Protein AF-A0A9E0YFE7-F1 (afdb_monomer)

Sequence (156 aa):
MKLARFAPLLGLFVSTVASAGDSLSHFDFTFFGTNAGSYTMVSCDYAQDLAGAWLTKFGATDVDLYCTGGIQPTGLISPLTIRATYRGPDLTRAVRKVAMKFESGAFDGDSNCFFDTSLMRSMLVEFPNVTANRKQDGCFEPRSRYRYELIATLPN

Nearest PDB structures (foldseek):
  7r32-assembly1_C  TM=3.975E-01  e=3.590E+00  Synechocystis sp. PCC 6803
  6znb-assembly1_AA  TM=3.080E-01  e=6.538E+00  Bacteriophage sp.

Foldseek 3Di:
DDDDDDDDDPDPPPPPPPPLPFDWDKAKDKAPQDDPPGGQFDDQVVLQVLLVVVCVVLAWAPKDKDWDATDDPPDDHDIIMIMIITTHADPVADKDKDKDKDKDDQPDLPDSLVSNLRSVVRVCVVRVQKDWPDWDRDDPDSNDMTMTTIIGIHHD

Solvent-accessible surface area (backbone atoms only — not comparable to full-atom values): 9485 Å² total; per-residue (Å²): 140,85,87,82,84,85,77,82,80,82,78,82,78,80,76,80,75,74,79,82,64,88,50,80,41,77,47,81,48,76,46,76,37,73,53,100,93,44,80,55,82,52,39,34,66,60,53,46,54,52,49,53,57,48,42,44,73,66,37,37,39,81,74,45,79,48,62,44,49,15,56,49,100,90,56,76,79,41,58,27,35,43,39,36,39,27,29,63,54,59,73,90,54,71,63,40,81,44,80,45,80,48,63,45,63,93,84,51,96,78,42,56,36,62,57,55,47,49,53,51,56,57,48,51,68,77,34,81,53,44,44,77,79,42,82,42,68,68,57,86,52,93,81,33,59,31,37,39,34,32,38,30,56,33,51,108

Structure (mmCIF, N/CA/C/O backbone):
data_AF-A0A9E0YFE7-F1
#
_entry.id   AF-A0A9E0YFE7-F1
#
loop_
_atom_site.group_PDB
_atom_site.id
_atom_site.type_symbol
_atom_site.label_atom_id
_atom_site.label_alt_id
_atom_site.label_comp_id
_atom_site.label_asym_id
_atom_site.label_entity_id
_atom_site.label_seq_id
_atom_site.pdbx_PDB_ins_code
_atom_site.Cartn_x
_atom_site.Cartn_y
_atom_site.Cartn_z
_atom_site.occupancy
_atom_site.B_iso_or_equiv
_atom_site.auth_seq_id
_atom_site.auth_comp_id
_atom_site.auth_asym_id
_atom_site.auth_atom_id
_atom_site.pdbx_PDB_model_num
ATOM 1 N N . MET A 1 1 ? -14.005 40.553 57.665 1.00 39.28 1 MET A N 1
ATOM 2 C CA . MET A 1 1 ? -14.624 39.467 56.873 1.00 39.28 1 MET A CA 1
ATOM 3 C C . MET A 1 1 ? -14.577 39.851 55.397 1.00 39.28 1 MET A C 1
ATOM 5 O O . MET A 1 1 ? -15.230 40.812 55.023 1.00 39.28 1 MET A O 1
ATOM 9 N N . LYS A 1 2 ? -13.750 39.185 54.580 1.00 38.88 2 LYS A N 1
ATOM 10 C CA . LYS A 1 2 ? -13.674 39.389 53.120 1.00 38.88 2 LYS A CA 1
ATOM 11 C C . LYS A 1 2 ? -14.194 38.121 52.441 1.00 38.88 2 LYS A C 1
ATOM 13 O O . LYS A 1 2 ? -13.563 37.078 52.560 1.00 38.88 2 LYS A O 1
ATOM 18 N N . LEU A 1 3 ? -15.345 38.210 51.773 1.00 43.78 3 LEU A N 1
ATOM 19 C CA . LEU A 1 3 ? -15.869 37.154 50.905 1.00 43.78 3 LEU A CA 1
ATOM 20 C C . LEU A 1 3 ? -15.213 37.278 49.524 1.00 43.78 3 LEU A C 1
ATOM 22 O O . LEU A 1 3 ? -15.478 38.235 48.798 1.00 43.78 3 LEU A O 1
ATOM 26 N N . ALA A 1 4 ? -14.369 36.313 49.164 1.00 44.66 4 ALA A N 1
ATOM 27 C CA . ALA A 1 4 ? -13.903 36.137 47.795 1.00 44.66 4 ALA A CA 1
ATOM 28 C C . ALA A 1 4 ? -14.941 35.306 47.026 1.00 44.66 4 ALA A C 1
ATOM 30 O O . ALA A 1 4 ? -15.234 34.167 47.385 1.00 44.66 4 ALA A O 1
ATOM 31 N N . ARG A 1 5 ? -15.527 35.909 45.989 1.00 48.28 5 ARG A N 1
ATOM 32 C CA . ARG A 1 5 ? -16.434 35.249 45.045 1.00 48.28 5 ARG A CA 1
ATOM 33 C C . ARG A 1 5 ? -15.606 34.400 44.080 1.00 48.28 5 ARG A C 1
ATOM 35 O O . ARG A 1 5 ? -14.817 34.947 43.317 1.00 48.28 5 ARG A O 1
ATOM 42 N N . PHE A 1 6 ? -15.807 33.087 44.105 1.00 47.88 6 PHE A N 1
ATOM 43 C CA . PHE A 1 6 ? -15.346 32.179 43.058 1.00 47.88 6 PHE A CA 1
ATOM 44 C C . PHE A 1 6 ? -16.381 32.159 41.929 1.00 47.88 6 PHE A C 1
ATOM 46 O O . PHE A 1 6 ? -17.530 31.779 42.144 1.00 47.88 6 PHE A O 1
ATOM 53 N N . ALA A 1 7 ? -15.975 32.589 40.736 1.00 49.38 7 ALA A N 1
ATOM 54 C CA . ALA A 1 7 ? -16.724 32.400 39.500 1.00 49.38 7 ALA A CA 1
ATOM 55 C C . ALA A 1 7 ? -16.194 31.134 38.803 1.00 49.38 7 ALA A C 1
ATOM 57 O O . ALA A 1 7 ? -14.992 31.077 38.532 1.00 49.38 7 ALA A O 1
ATOM 58 N N . PRO A 1 8 ? -17.022 30.116 38.512 1.00 51.41 8 PRO A N 1
ATOM 59 C CA . PRO A 1 8 ? -16.575 28.991 37.709 1.00 51.41 8 PRO A CA 1
ATOM 60 C C . PRO A 1 8 ? -16.631 29.379 36.225 1.00 51.41 8 PRO A C 1
ATOM 62 O O . PRO A 1 8 ? -17.700 29.659 35.682 1.00 51.41 8 PRO A O 1
ATOM 65 N N . LEU A 1 9 ? -15.469 29.399 35.566 1.00 49.91 9 LEU A N 1
ATOM 66 C CA . LEU A 1 9 ? -15.379 29.380 34.106 1.00 49.91 9 LEU A CA 1
ATOM 67 C C . LEU A 1 9 ? -15.935 28.036 33.613 1.00 49.91 9 LEU A C 1
ATOM 69 O O . LEU A 1 9 ? -15.280 27.003 33.743 1.00 49.91 9 LEU A O 1
ATOM 73 N N . LEU A 1 10 ? -17.143 28.051 33.047 1.00 50.31 10 LEU A N 1
ATOM 74 C CA . LEU A 1 10 ? -17.645 26.955 32.222 1.00 50.31 10 LEU A CA 1
ATOM 75 C C . LEU A 1 10 ? -16.799 26.895 30.941 1.00 50.31 10 LEU A C 1
ATOM 77 O O . LEU A 1 10 ? -16.999 27.677 30.012 1.00 50.31 10 LEU A O 1
ATOM 81 N N . GLY A 1 11 ? -15.840 25.973 30.897 1.00 47.94 11 GLY A N 1
ATOM 82 C CA . GLY A 1 11 ? -15.164 25.592 29.663 1.00 47.94 11 GLY A CA 1
ATOM 83 C C . GLY A 1 11 ? -16.111 24.770 28.793 1.00 47.94 11 GLY A C 1
ATOM 84 O O . GLY A 1 11 ? -16.375 23.608 29.096 1.00 47.94 11 GLY A O 1
ATOM 85 N N . LEU A 1 12 ? -16.626 25.364 27.714 1.00 49.94 12 LEU A N 1
ATOM 86 C CA . LEU A 1 12 ? -17.254 24.609 26.631 1.00 49.94 12 LEU A CA 1
ATOM 87 C C . LEU A 1 12 ? -16.160 23.833 25.885 1.00 49.94 12 LEU A C 1
ATOM 89 O O . LEU A 1 12 ? -15.468 24.381 25.030 1.00 49.94 12 LEU A O 1
ATOM 93 N N . PHE A 1 13 ? -16.014 22.546 26.191 1.00 50.78 13 PHE A N 1
ATOM 94 C CA . PHE A 1 13 ? -15.354 21.611 25.286 1.00 50.78 13 PHE A CA 1
ATOM 95 C C . PHE A 1 13 ? -16.349 21.246 24.182 1.00 50.78 13 PHE A C 1
ATOM 97 O O . PHE A 1 13 ? -17.210 20.387 24.357 1.00 50.78 13 PHE A O 1
ATOM 104 N N . VAL A 1 14 ? -16.255 21.932 23.043 1.00 47.25 14 VAL A N 1
ATOM 105 C CA . VAL A 1 14 ? -16.935 21.515 21.813 1.00 47.25 14 VAL A CA 1
ATOM 106 C C . VAL A 1 14 ? -16.142 20.341 21.245 1.00 47.25 14 VAL A C 1
ATOM 108 O O . VAL A 1 14 ? -15.190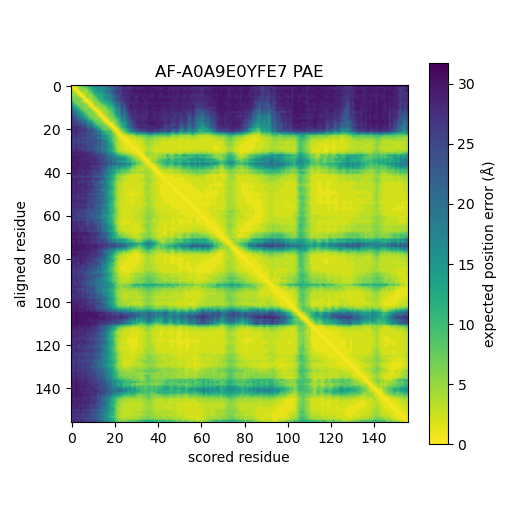 20.517 20.492 1.00 47.25 14 VAL A O 1
ATOM 111 N N . SER A 1 15 ? -16.496 19.125 21.651 1.00 48.62 15 SER A N 1
ATOM 112 C CA . SER A 1 15 ? -16.027 17.916 20.981 1.00 48.62 15 SER A CA 1
ATOM 113 C C . SER A 1 15 ? -16.787 17.792 19.663 1.00 48.62 15 SER A C 1
ATOM 115 O O . SER A 1 15 ? -17.919 17.313 19.633 1.00 48.62 15 SER A O 1
ATOM 117 N N . THR A 1 16 ? -16.187 18.251 18.565 1.00 45.28 16 THR A N 1
ATOM 118 C CA . THR A 1 16 ? -16.638 17.894 17.218 1.00 45.28 16 THR A CA 1
ATOM 119 C C . THR A 1 16 ? -16.469 16.388 17.046 1.00 45.28 16 THR A C 1
ATOM 121 O O . THR A 1 16 ? -15.393 15.909 16.693 1.00 45.28 16 THR A O 1
ATOM 124 N N . VAL A 1 17 ? -17.524 15.627 17.330 1.00 51.97 17 VAL A N 1
ATOM 125 C CA . VAL A 1 17 ? -17.659 14.254 16.845 1.00 51.97 17 VAL A CA 1
ATOM 126 C C . VAL A 1 17 ? -17.844 14.346 15.336 1.00 51.97 17 VAL A C 1
ATOM 128 O O . VAL A 1 17 ? -18.946 14.564 14.841 1.00 51.97 17 VAL A O 1
ATOM 131 N N . ALA A 1 18 ? -16.736 14.260 14.601 1.00 48.03 18 ALA A N 1
ATOM 132 C CA . ALA A 1 18 ? -16.788 13.993 13.177 1.00 48.03 18 ALA A CA 1
ATOM 133 C C . ALA A 1 18 ? -17.481 12.637 13.013 1.00 48.03 18 ALA A C 1
ATOM 135 O O . ALA A 1 18 ? -16.963 11.608 13.450 1.00 48.03 18 ALA A O 1
ATOM 136 N N . SER A 1 19 ? -18.689 12.643 12.456 1.00 46.25 19 SER A N 1
ATOM 137 C CA . SER A 1 19 ? -19.379 11.419 12.079 1.00 46.25 19 SER A CA 1
ATOM 138 C C . SER A 1 19 ? -18.575 10.767 10.956 1.00 46.25 19 SER A C 1
ATOM 140 O O . SER A 1 19 ? -18.662 11.193 9.805 1.00 46.25 19 SER A O 1
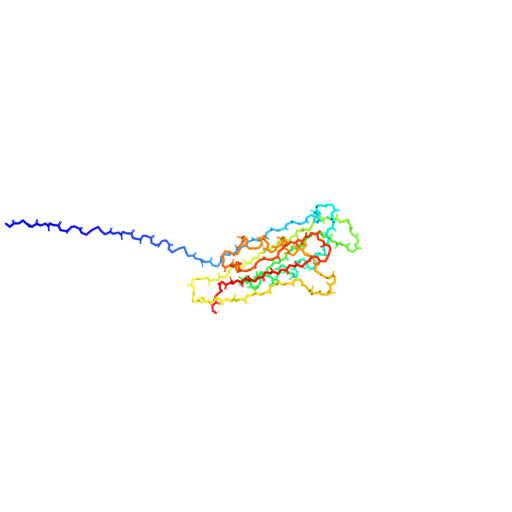ATOM 142 N N . ALA A 1 20 ? -17.765 9.764 11.289 1.00 49.50 20 ALA A N 1
ATOM 143 C CA . ALA A 1 20 ? -17.137 8.890 10.308 1.00 49.50 20 ALA A CA 1
ATOM 144 C C . ALA A 1 20 ? -18.220 7.956 9.750 1.00 49.50 20 ALA A C 1
ATOM 146 O O . ALA A 1 20 ? -18.378 6.815 10.170 1.00 49.50 20 ALA A O 1
ATOM 147 N N . GLY A 1 21 ? -19.051 8.499 8.865 1.00 47.06 21 GLY A N 1
ATOM 148 C CA . GLY A 1 21 ? -19.935 7.701 8.036 1.00 47.06 21 GLY A CA 1
ATOM 149 C C . GLY A 1 21 ? -19.115 7.151 6.884 1.00 47.06 21 GLY A C 1
ATOM 150 O O . GLY A 1 21 ? -18.723 7.936 6.033 1.00 47.06 21 GLY A O 1
ATOM 151 N N . ASP A 1 22 ? -18.840 5.847 6.911 1.00 59.16 22 ASP A N 1
ATOM 152 C CA . ASP A 1 22 ? -18.759 4.947 5.749 1.00 59.16 22 ASP A CA 1
ATOM 153 C C . ASP A 1 22 ? -18.212 5.589 4.452 1.00 59.16 22 ASP A C 1
ATOM 155 O O . ASP A 1 22 ? -18.828 5.544 3.385 1.00 59.16 22 ASP A O 1
ATOM 159 N N . SER A 1 23 ? -17.088 6.299 4.567 1.00 70.50 23 SER A N 1
ATOM 160 C CA . SER A 1 23 ? -16.619 7.195 3.519 1.00 70.50 23 SER A CA 1
ATOM 161 C C . SER A 1 23 ? -15.785 6.413 2.523 1.00 70.50 23 SER A C 1
ATOM 163 O O . SER A 1 23 ? -14.711 5.898 2.857 1.00 70.50 23 SER A O 1
ATOM 165 N N . LEU A 1 24 ? -16.282 6.357 1.291 1.00 88.06 24 LEU A N 1
ATOM 166 C CA . LEU A 1 24 ? -15.529 5.857 0.155 1.00 88.06 24 LEU A CA 1
ATOM 167 C C . LEU A 1 24 ? -14.245 6.684 0.011 1.00 88.06 24 LEU A C 1
ATOM 169 O O . LEU A 1 24 ? -14.289 7.910 -0.075 1.00 88.06 24 LEU A O 1
ATOM 173 N N . SER A 1 25 ? -13.114 5.998 0.046 1.00 92.56 25 SER A N 1
ATOM 174 C CA . SER A 1 25 ? -11.767 6.550 -0.025 1.00 92.56 25 SER A CA 1
ATOM 175 C C . SER A 1 25 ? -11.096 6.099 -1.316 1.00 92.56 25 SER A C 1
ATOM 177 O O . SER A 1 25 ? -11.443 5.059 -1.883 1.00 92.56 25 SER A O 1
ATOM 179 N N . HIS A 1 26 ? -10.128 6.889 -1.772 1.00 93.75 26 HIS A N 1
ATOM 180 C CA . HIS A 1 26 ? -9.381 6.634 -2.995 1.00 93.75 26 HIS A CA 1
ATOM 181 C C . HIS A 1 26 ? -7.887 6.587 -2.695 1.00 93.75 26 HIS A C 1
ATOM 183 O O . HIS A 1 26 ? -7.386 7.378 -1.901 1.00 93.75 26 HIS A O 1
ATOM 189 N N . PHE A 1 27 ? -7.183 5.669 -3.348 1.00 95.50 27 PHE A N 1
ATOM 190 C CA . PHE A 1 27 ? -5.730 5.571 -3.311 1.00 95.50 27 PHE A CA 1
ATOM 191 C C . PHE A 1 27 ? -5.202 5.552 -4.739 1.00 95.50 27 PHE A C 1
ATOM 193 O O . PHE A 1 27 ? -5.568 4.677 -5.520 1.00 95.50 27 PHE A O 1
ATOM 200 N N . ASP A 1 28 ? -4.317 6.490 -5.061 1.00 96.06 28 ASP A N 1
ATOM 201 C CA . ASP A 1 28 ? -3.636 6.567 -6.348 1.00 96.06 28 ASP A CA 1
ATOM 202 C C . ASP A 1 28 ? -2.129 6.431 -6.134 1.00 96.06 28 ASP A C 1
ATOM 204 O O . ASP A 1 28 ? -1.511 7.163 -5.359 1.00 96.06 28 ASP A O 1
ATOM 208 N N . PHE A 1 29 ? -1.511 5.510 -6.864 1.00 96.25 29 PHE A N 1
ATOM 209 C CA . PHE A 1 29 ? -0.076 5.276 -6.810 1.00 96.25 29 PHE A CA 1
ATOM 210 C C . PHE A 1 29 ? 0.481 5.119 -8.215 1.00 96.25 29 PHE A C 1
ATOM 212 O O . PHE A 1 29 ? -0.068 4.381 -9.024 1.00 96.25 29 PHE A O 1
ATOM 219 N N . THR A 1 30 ? 1.582 5.808 -8.516 1.00 94.75 30 THR A N 1
ATOM 220 C CA . THR A 1 30 ? 2.296 5.656 -9.789 1.00 94.75 30 THR A CA 1
ATOM 221 C C . THR A 1 30 ? 3.771 5.390 -9.536 1.00 94.75 30 THR A C 1
ATOM 223 O O . THR A 1 30 ? 4.410 6.073 -8.736 1.00 94.75 30 THR A O 1
ATOM 226 N N . PHE A 1 31 ? 4.318 4.409 -10.246 1.00 92.06 31 PHE A N 1
ATOM 227 C CA . PHE A 1 31 ? 5.683 3.942 -10.105 1.00 92.06 31 PHE A CA 1
ATOM 228 C C . PHE A 1 31 ? 6.396 3.900 -11.456 1.00 92.06 31 PHE A C 1
ATOM 230 O O . PHE A 1 31 ? 5.978 3.217 -12.390 1.00 92.06 31 PHE A O 1
ATOM 237 N N . PHE A 1 32 ? 7.509 4.629 -11.538 1.00 85.62 32 PHE A N 1
ATOM 238 C CA . PHE A 1 32 ? 8.313 4.773 -12.755 1.00 85.62 32 PHE A CA 1
ATOM 239 C C . PHE A 1 32 ? 9.492 3.799 -12.829 1.00 85.62 32 PHE A C 1
ATOM 241 O O . PHE A 1 32 ? 10.162 3.731 -13.855 1.00 85.62 32 PHE A O 1
ATOM 248 N N . GLY A 1 33 ? 9.780 3.067 -11.750 1.00 79.75 33 GLY A N 1
ATOM 249 C CA . GLY A 1 33 ? 10.832 2.053 -11.745 1.00 79.75 33 GLY A CA 1
ATOM 250 C C . GLY A 1 33 ? 12.267 2.567 -11.706 1.00 79.75 33 GLY A C 1
ATOM 251 O O . GLY A 1 33 ? 13.186 1.769 -11.587 1.00 79.75 33 GLY A O 1
ATOM 252 N N . THR A 1 34 ? 12.506 3.875 -11.766 1.00 74.69 34 THR A N 1
ATOM 253 C CA . THR A 1 34 ? 13.861 4.440 -11.808 1.00 74.69 34 THR A CA 1
ATOM 254 C C . THR A 1 34 ? 14.378 4.792 -10.413 1.00 74.69 34 THR A C 1
ATOM 256 O O . THR A 1 34 ? 13.818 5.675 -9.762 1.00 74.69 34 THR A O 1
ATOM 259 N N . ASN A 1 35 ? 15.481 4.171 -9.977 1.00 68.88 35 ASN A N 1
ATOM 260 C CA . ASN A 1 35 ? 16.206 4.561 -8.762 1.00 68.88 35 ASN A CA 1
ATOM 261 C C . ASN A 1 35 ? 17.724 4.515 -8.963 1.00 68.88 35 ASN A C 1
ATOM 263 O O . ASN A 1 35 ? 18.276 3.440 -9.189 1.00 68.88 35 ASN A O 1
ATOM 267 N N . ALA A 1 36 ? 18.394 5.666 -8.845 1.00 63.47 36 ALA A N 1
ATOM 268 C CA . ALA A 1 36 ? 19.858 5.790 -8.783 1.00 63.47 36 ALA A CA 1
ATOM 269 C C . ALA A 1 36 ? 20.641 4.942 -9.819 1.00 63.47 36 ALA A C 1
ATOM 271 O O . ALA A 1 36 ? 21.675 4.362 -9.504 1.00 63.47 36 ALA A O 1
ATOM 272 N N . GLY A 1 37 ? 20.142 4.856 -11.059 1.00 62.72 37 GLY A N 1
ATOM 273 C CA . GLY A 1 37 ? 20.770 4.095 -12.152 1.00 62.72 37 GLY A CA 1
ATOM 274 C C . GLY A 1 37 ? 20.312 2.636 -12.290 1.00 62.72 37 GLY A C 1
ATOM 275 O O . GLY A 1 37 ? 20.694 1.974 -13.249 1.00 62.72 37 GLY A O 1
ATOM 276 N N . SER A 1 38 ? 19.461 2.148 -11.387 1.00 66.38 38 SER A N 1
ATOM 277 C CA . SER A 1 38 ? 18.768 0.861 -11.502 1.00 66.38 38 SER A CA 1
ATOM 278 C C . SER A 1 38 ? 17.325 1.045 -11.981 1.00 66.38 38 SER A C 1
ATOM 280 O O . SER A 1 38 ? 16.670 2.044 -11.662 1.00 66.38 38 SER A O 1
ATOM 282 N N . TYR A 1 39 ? 16.838 0.074 -12.757 1.00 74.00 39 TYR A N 1
ATOM 283 C CA . TYR A 1 39 ? 15.461 0.018 -13.235 1.00 74.00 39 TYR A CA 1
ATOM 284 C C . TYR A 1 39 ? 14.763 -1.197 -12.622 1.00 74.00 39 TYR A C 1
ATOM 286 O O . TYR A 1 39 ? 15.174 -2.331 -12.851 1.00 74.00 39 TYR A O 1
ATOM 294 N N . THR A 1 40 ? 13.742 -0.957 -11.804 1.00 80.38 40 THR A N 1
ATOM 295 C CA . THR A 1 40 ? 12.866 -1.986 -11.234 1.00 80.38 40 THR A CA 1
ATOM 296 C C . THR A 1 40 ? 11.528 -1.910 -11.939 1.00 80.38 40 THR A C 1
ATOM 298 O O . THR A 1 40 ? 10.884 -0.867 -11.930 1.00 80.38 40 THR A O 1
ATOM 301 N N . MET A 1 41 ? 11.091 -3.016 -12.517 1.00 81.44 41 MET A N 1
ATOM 302 C CA . MET A 1 41 ? 9.801 -3.108 -13.181 1.00 81.44 41 MET A CA 1
ATOM 303 C C . MET A 1 41 ? 9.021 -4.262 -12.594 1.00 81.44 41 MET A C 1
ATOM 305 O O . MET A 1 41 ? 9.579 -5.332 -12.377 1.00 81.44 41 MET A O 1
ATOM 309 N N . VAL A 1 42 ? 7.733 -4.040 -12.364 1.00 87.75 42 VAL A N 1
ATOM 310 C CA . VAL A 1 42 ? 6.829 -5.060 -11.835 1.00 87.75 42 VAL A CA 1
ATOM 311 C C . VAL A 1 42 ? 5.628 -5.208 -12.763 1.00 87.75 42 VAL A C 1
ATOM 313 O O . VAL A 1 42 ? 5.272 -4.270 -13.487 1.00 87.75 42 VAL A O 1
ATOM 316 N N . SER A 1 43 ? 5.042 -6.403 -12.801 1.00 89.81 43 SER A N 1
ATOM 317 C CA . SER A 1 43 ? 3.790 -6.629 -13.524 1.00 89.81 43 SER A CA 1
ATOM 318 C C . SER A 1 43 ? 2.630 -5.955 -12.789 1.00 89.81 43 SER A C 1
ATOM 320 O O . SER A 1 43 ? 2.683 -5.756 -11.571 1.00 89.81 43 SER A O 1
ATOM 322 N N . CYS A 1 44 ? 1.577 -5.605 -13.531 1.00 91.19 44 CYS A N 1
ATOM 323 C CA . CYS A 1 44 ? 0.387 -5.023 -12.915 1.00 91.19 44 CYS A CA 1
ATOM 324 C C . CYS A 1 44 ? -0.264 -5.971 -11.910 1.00 91.19 44 CYS A C 1
ATOM 326 O O . CYS A 1 44 ? -0.605 -5.543 -10.814 1.00 91.19 44 CYS A O 1
ATOM 328 N N . ASP A 1 45 ? -0.360 -7.252 -12.264 1.00 90.88 45 ASP A N 1
ATOM 329 C CA . ASP A 1 45 ? -0.987 -8.272 -11.425 1.00 90.88 45 ASP A CA 1
ATOM 330 C C . ASP A 1 45 ? -0.298 -8.359 -10.057 1.00 90.88 45 ASP A C 1
ATOM 332 O O . ASP A 1 45 ? -0.950 -8.265 -9.023 1.00 90.88 45 ASP A O 1
ATOM 336 N N . TYR A 1 46 ? 1.041 -8.399 -10.041 1.00 90.50 46 TYR A N 1
ATOM 337 C CA . TYR A 1 46 ? 1.817 -8.405 -8.798 1.00 90.50 46 TYR A CA 1
ATOM 338 C C . TYR A 1 46 ? 1.549 -7.162 -7.943 1.00 90.50 46 TYR A C 1
ATOM 340 O O . TYR A 1 46 ? 1.333 -7.251 -6.734 1.00 90.50 46 TYR A O 1
ATOM 348 N N . ALA A 1 47 ? 1.574 -5.988 -8.573 1.00 92.44 47 ALA A N 1
ATOM 349 C CA . ALA A 1 47 ? 1.362 -4.722 -7.892 1.00 92.44 47 ALA A CA 1
ATOM 350 C C . ALA A 1 47 ? -0.051 -4.611 -7.303 1.00 92.44 47 ALA A C 1
ATOM 352 O O . ALA A 1 47 ? -0.217 -4.156 -6.170 1.00 92.44 47 ALA A O 1
ATOM 353 N N . GLN A 1 48 ? -1.054 -5.041 -8.068 1.00 94.12 48 GLN A N 1
ATOM 354 C CA . GLN A 1 48 ? -2.455 -5.041 -7.678 1.00 94.12 48 GLN A CA 1
ATOM 355 C C . GLN A 1 48 ? -2.716 -6.013 -6.524 1.00 94.12 48 GLN A C 1
ATOM 357 O O . GLN A 1 48 ? -3.329 -5.616 -5.532 1.00 94.12 48 GLN A O 1
ATOM 362 N N . ASP A 1 49 ? -2.192 -7.236 -6.606 1.00 93.81 49 ASP A N 1
ATOM 363 C CA . ASP A 1 49 ? -2.318 -8.244 -5.551 1.00 93.81 49 ASP A CA 1
ATOM 364 C C . ASP A 1 49 ? -1.674 -7.767 -4.246 1.00 93.81 49 ASP A C 1
ATOM 366 O O . ASP A 1 49 ? -2.274 -7.856 -3.168 1.00 93.81 49 ASP A O 1
ATOM 370 N N . LEU A 1 50 ? -0.465 -7.200 -4.334 1.00 93.81 50 LEU A N 1
ATOM 371 C CA . LEU A 1 50 ? 0.239 -6.670 -3.170 1.00 93.81 50 LEU A CA 1
ATOM 372 C C . LEU A 1 50 ? -0.532 -5.505 -2.538 1.00 93.81 50 LEU A C 1
ATOM 374 O O . LEU A 1 50 ? -0.715 -5.476 -1.317 1.00 93.81 50 LEU A O 1
ATOM 378 N N . ALA A 1 51 ? -1.021 -4.573 -3.362 1.00 95.81 51 ALA A N 1
ATOM 379 C CA . ALA A 1 51 ? -1.806 -3.443 -2.892 1.00 95.81 51 ALA A CA 1
ATOM 380 C C . ALA A 1 51 ? -3.102 -3.901 -2.205 1.00 95.81 51 ALA A C 1
ATOM 382 O O . ALA A 1 51 ? -3.388 -3.470 -1.088 1.00 95.81 51 ALA A O 1
ATOM 383 N N . GLY A 1 52 ? -3.852 -4.822 -2.814 1.00 96.19 52 GLY A N 1
ATOM 384 C CA . GLY A 1 52 ? -5.082 -5.365 -2.233 1.00 96.19 52 GLY A CA 1
ATOM 385 C C . GLY A 1 52 ? -4.849 -6.076 -0.905 1.00 96.19 52 GLY A C 1
ATOM 386 O O . GLY A 1 52 ? -5.582 -5.847 0.064 1.00 96.19 52 GLY A O 1
ATOM 387 N N . ALA A 1 53 ? -3.780 -6.869 -0.814 1.00 95.12 53 ALA A N 1
ATOM 388 C CA . ALA A 1 53 ? -3.407 -7.539 0.424 1.00 95.12 53 ALA A CA 1
ATOM 389 C C . ALA A 1 53 ? -3.077 -6.543 1.549 1.00 95.12 53 ALA A C 1
ATOM 391 O O . ALA A 1 53 ? -3.442 -6.769 2.707 1.00 95.12 53 ALA A O 1
ATOM 392 N N . TRP A 1 54 ? -2.386 -5.443 1.240 1.00 95.69 54 TRP A N 1
ATOM 393 C CA . TRP A 1 54 ? -2.007 -4.436 2.234 1.00 95.69 54 TRP A CA 1
ATOM 394 C C . TRP A 1 54 ? -3.181 -3.554 2.655 1.00 95.69 54 TRP A C 1
ATOM 396 O O . TRP A 1 54 ? -3.385 -3.387 3.856 1.00 95.69 54 TRP A O 1
ATOM 406 N N . LEU A 1 55 ? -4.003 -3.093 1.707 1.00 95.81 55 LEU A N 1
ATOM 407 C CA . LEU A 1 55 ? -5.248 -2.367 1.989 1.00 95.81 55 LEU A CA 1
ATOM 408 C C . LEU A 1 55 ? -6.140 -3.168 2.944 1.00 95.81 55 LEU A C 1
ATOM 410 O O . LEU A 1 55 ? -6.550 -2.665 3.991 1.00 95.81 55 LEU A O 1
ATOM 414 N N . THR A 1 56 ? -6.355 -4.450 2.641 1.00 95.06 56 THR A N 1
ATOM 415 C CA . THR A 1 56 ? -7.156 -5.347 3.486 1.00 95.06 56 THR A CA 1
ATOM 416 C C . THR A 1 56 ? -6.553 -5.488 4.886 1.00 95.06 56 THR A C 1
ATOM 418 O O . THR A 1 56 ? -7.260 -5.396 5.889 1.00 95.06 56 THR A O 1
ATOM 421 N N . LYS A 1 57 ? -5.226 -5.653 4.994 1.00 94.75 57 LYS A N 1
ATOM 422 C CA . LYS A 1 57 ? -4.531 -5.705 6.293 1.00 94.75 57 LYS A CA 1
ATOM 423 C C . LYS A 1 57 ? -4.663 -4.406 7.092 1.00 94.75 57 LYS A C 1
ATOM 425 O O . LYS A 1 57 ? -4.686 -4.453 8.320 1.00 94.75 57 LYS A O 1
ATOM 430 N N . PHE A 1 58 ? -4.771 -3.263 6.422 1.00 94.94 58 PHE A N 1
ATOM 431 C CA . PHE A 1 58 ? -4.980 -1.959 7.058 1.00 94.94 58 PHE A CA 1
ATOM 432 C C . PHE A 1 58 ? -6.439 -1.694 7.445 1.00 94.94 58 PHE A C 1
ATOM 434 O O . PHE A 1 58 ? -6.737 -0.662 8.051 1.00 94.94 58 PHE A O 1
ATOM 441 N N . GLY A 1 59 ? -7.324 -2.660 7.184 1.00 93.25 59 GLY A N 1
ATOM 442 C CA . GLY A 1 59 ? -8.733 -2.614 7.550 1.00 93.25 59 GLY A CA 1
ATOM 443 C C . GLY A 1 59 ? -9.635 -2.042 6.470 1.00 93.25 59 GLY A C 1
ATOM 444 O O . GLY A 1 59 ? -10.7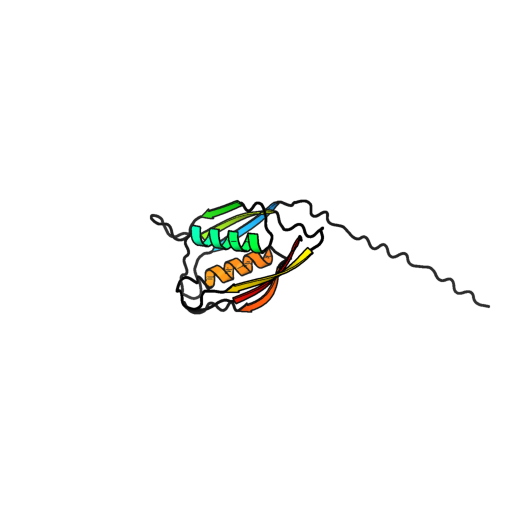88 -1.753 6.773 1.00 93.25 59 GLY A O 1
ATOM 445 N N . ALA A 1 60 ? -9.131 -1.859 5.247 1.00 94.50 60 ALA A N 1
ATOM 446 C CA . ALA A 1 60 ? -9.975 -1.476 4.130 1.00 94.50 60 ALA A CA 1
ATOM 447 C C . ALA A 1 60 ? -10.957 -2.606 3.786 1.00 94.50 60 ALA A C 1
ATOM 449 O O . ALA A 1 60 ? -10.583 -3.782 3.763 1.00 94.50 60 ALA A O 1
ATOM 450 N N . THR A 1 61 ? -12.198 -2.240 3.485 1.00 94.12 61 THR A N 1
ATOM 451 C CA . THR A 1 61 ? -13.239 -3.145 2.980 1.00 94.12 61 THR A CA 1
ATOM 452 C C . THR A 1 61 ? -13.757 -2.650 1.634 1.00 94.12 61 THR A C 1
ATOM 454 O O . THR A 1 61 ? -13.464 -1.523 1.239 1.00 94.12 61 THR A O 1
ATOM 457 N N . ASP A 1 62 ? -14.510 -3.487 0.914 1.00 95.00 62 ASP A N 1
ATOM 458 C CA . ASP A 1 62 ? -15.036 -3.173 -0.426 1.00 95.00 62 ASP A CA 1
ATOM 459 C C . ASP A 1 62 ? -13.960 -2.614 -1.373 1.00 95.00 62 ASP A C 1
ATOM 461 O O . ASP A 1 62 ? -14.152 -1.596 -2.034 1.00 95.00 62 ASP A O 1
ATOM 465 N N . VAL A 1 63 ? -12.791 -3.259 -1.370 1.00 95.94 63 VAL A N 1
ATOM 466 C CA . VAL A 1 63 ? -11.632 -2.834 -2.153 1.00 95.94 63 VAL A CA 1
ATOM 467 C C . VAL A 1 63 ? -11.862 -3.178 -3.623 1.00 95.94 63 VAL A C 1
ATOM 469 O O . VAL A 1 63 ? -11.840 -4.348 -4.001 1.00 95.94 63 VAL A O 1
ATOM 472 N N . ASP A 1 64 ? -12.039 -2.150 -4.443 1.00 97.31 64 ASP A N 1
ATOM 473 C CA . ASP A 1 64 ? -11.989 -2.221 -5.899 1.00 97.31 64 ASP A CA 1
ATOM 474 C C . ASP A 1 64 ? -10.645 -1.674 -6.381 1.00 97.31 64 ASP A C 1
ATOM 476 O O . ASP A 1 64 ? -10.234 -0.577 -5.995 1.00 97.31 64 ASP A O 1
ATOM 480 N N . LEU A 1 65 ? -9.936 -2.451 -7.195 1.00 96.94 65 LEU A N 1
ATOM 481 C CA . LEU A 1 65 ? -8.584 -2.143 -7.643 1.00 96.94 65 LEU A CA 1
ATOM 482 C C . LEU A 1 65 ? -8.500 -2.165 -9.159 1.00 96.94 65 LEU A C 1
ATOM 484 O O . LEU A 1 65 ? -8.958 -3.091 -9.825 1.00 96.94 65 LEU A O 1
ATOM 488 N N . TYR A 1 66 ? -7.806 -1.169 -9.682 1.00 96.06 66 TYR A N 1
ATOM 489 C CA . TYR A 1 66 ? -7.499 -1.035 -11.089 1.00 96.06 66 TYR A CA 1
ATOM 490 C C . TYR A 1 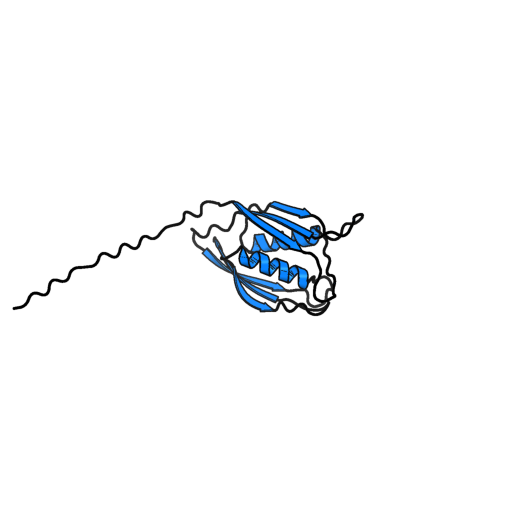66 ? -6.007 -0.777 -11.262 1.00 96.06 66 TYR A C 1
ATOM 492 O O . TYR A 1 66 ? -5.441 0.109 -10.617 1.00 96.06 66 TYR A O 1
ATOM 500 N N . CYS A 1 67 ? -5.370 -1.538 -12.147 1.00 94.44 67 CYS A N 1
ATOM 501 C CA . CYS A 1 67 ? -3.956 -1.393 -12.450 1.00 94.44 67 CYS A CA 1
ATOM 502 C C . CYS A 1 67 ? -3.733 -1.206 -13.954 1.00 94.44 67 CYS A C 1
ATOM 504 O O . CYS A 1 67 ? -4.338 -1.891 -14.778 1.00 94.44 67 CYS A O 1
ATOM 506 N N . THR A 1 68 ? -2.832 -0.291 -14.319 1.00 93.06 68 THR A N 1
ATOM 507 C CA . THR A 1 68 ? -2.348 -0.119 -15.699 1.00 93.06 68 THR A CA 1
ATOM 508 C C . THR A 1 68 ? -0.835 0.001 -15.772 1.00 93.06 68 THR A C 1
ATOM 510 O O . THR A 1 68 ? -0.193 0.441 -14.822 1.00 93.06 68 THR A O 1
ATOM 513 N N . GLY A 1 69 ? -0.282 -0.299 -16.946 1.00 91.31 69 GLY A N 1
ATOM 514 C CA . GLY A 1 69 ? 1.141 -0.150 -17.240 1.00 91.31 69 GLY A CA 1
ATOM 515 C C . GLY A 1 69 ? 1.972 -1.333 -16.757 1.00 91.31 69 GLY A C 1
ATOM 516 O O . GLY A 1 69 ? 1.528 -2.477 -16.873 1.00 91.31 69 GLY A O 1
ATOM 517 N N . GLY A 1 70 ? 3.183 -1.064 -16.264 1.00 89.25 70 GLY A N 1
ATOM 518 C CA . GLY A 1 70 ? 4.113 -2.092 -15.799 1.00 89.25 70 GLY A CA 1
ATOM 519 C C . GLY A 1 70 ? 4.671 -2.967 -16.924 1.00 89.25 70 GLY A C 1
ATOM 520 O O . GLY A 1 70 ? 4.728 -2.565 -18.090 1.00 89.25 70 GLY A O 1
ATOM 521 N N . ILE A 1 71 ? 5.120 -4.170 -16.559 1.00 86.94 71 ILE A N 1
ATOM 522 C CA . ILE A 1 71 ? 5.540 -5.191 -17.529 1.00 86.94 71 ILE A CA 1
ATOM 523 C C . ILE A 1 71 ? 4.291 -5.827 -18.143 1.00 86.94 71 ILE A C 1
ATOM 525 O O . ILE A 1 71 ? 3.485 -6.416 -17.425 1.00 86.94 71 ILE A O 1
ATOM 529 N N . GLN A 1 72 ? 4.159 -5.740 -19.469 1.00 75.88 72 GLN A N 1
ATOM 530 C CA . GLN A 1 72 ? 3.068 -6.356 -20.226 1.00 75.88 72 GLN A CA 1
ATOM 531 C C . GLN A 1 72 ? 3.614 -7.422 -21.186 1.00 75.88 72 GLN A C 1
ATOM 533 O O . GLN A 1 72 ? 4.653 -7.182 -21.804 1.00 75.88 72 GLN A O 1
ATOM 538 N N . PRO A 1 73 ? 2.922 -8.565 -21.377 1.00 68.38 73 PRO A N 1
ATOM 539 C CA . PRO A 1 73 ? 3.401 -9.660 -22.227 1.00 68.38 73 PRO A CA 1
ATOM 540 C C . PRO A 1 73 ? 3.692 -9.263 -23.682 1.00 68.38 73 PRO A C 1
ATOM 542 O O . PRO A 1 73 ? 4.532 -9.877 -24.333 1.00 68.38 73 PRO A O 1
ATOM 545 N N . THR A 1 74 ? 2.993 -8.252 -24.205 1.00 66.81 74 THR A N 1
ATOM 546 C CA . THR A 1 74 ? 3.035 -7.870 -25.628 1.00 66.81 74 THR A CA 1
ATOM 547 C C . THR A 1 74 ? 3.074 -6.352 -25.850 1.00 66.81 74 THR A C 1
ATOM 549 O O . THR A 1 74 ? 2.692 -5.883 -26.920 1.00 66.81 74 THR A O 1
ATOM 552 N N . GLY A 1 75 ? 3.475 -5.567 -24.845 1.00 65.94 75 GLY A N 1
ATOM 553 C CA . GLY A 1 75 ? 3.314 -4.108 -24.840 1.00 65.94 75 GLY A CA 1
ATOM 554 C C . GLY A 1 75 ? 4.605 -3.316 -24.644 1.00 65.94 75 GLY A C 1
ATOM 555 O O . GLY A 1 75 ? 5.655 -3.853 -24.292 1.00 65.94 75 GLY A O 1
ATOM 556 N N . LEU A 1 76 ? 4.503 -2.000 -24.848 1.00 73.31 76 LEU A N 1
ATOM 557 C CA . LEU A 1 76 ? 5.531 -1.059 -24.418 1.00 73.31 76 LEU A CA 1
ATOM 558 C C . LEU A 1 76 ? 5.536 -0.982 -22.891 1.00 73.31 76 LEU A C 1
ATOM 560 O O . LEU A 1 76 ? 4.490 -0.834 -22.255 1.00 73.31 76 LEU A O 1
ATOM 564 N N . ILE A 1 77 ? 6.734 -1.032 -22.318 1.00 76.81 77 ILE A N 1
ATOM 565 C CA . ILE A 1 77 ? 6.954 -0.725 -20.909 1.00 76.81 77 ILE A CA 1
ATOM 566 C C . ILE A 1 77 ? 6.458 0.701 -20.641 1.00 76.81 77 ILE A C 1
ATOM 568 O O . ILE A 1 77 ? 6.884 1.655 -21.292 1.00 76.81 77 ILE A O 1
ATOM 572 N N . SER A 1 78 ? 5.550 0.835 -19.679 1.00 87.12 78 SER A N 1
ATOM 573 C CA . SER A 1 78 ? 4.983 2.115 -19.253 1.00 87.12 78 SER A CA 1
ATOM 574 C C . SER A 1 78 ? 4.944 2.199 -17.726 1.00 87.12 78 SER A C 1
ATOM 576 O O . SER A 1 78 ? 4.997 1.158 -17.059 1.00 87.12 78 SER A O 1
ATOM 578 N N . PRO A 1 79 ? 4.888 3.417 -17.151 1.00 90.38 79 PRO A N 1
ATOM 579 C CA . PRO A 1 79 ? 4.766 3.589 -15.710 1.00 90.38 79 PRO A CA 1
ATOM 580 C C . PRO A 1 79 ? 3.591 2.783 -15.170 1.00 90.38 79 PRO A C 1
ATOM 582 O O . PRO A 1 79 ? 2.519 2.756 -15.774 1.00 90.38 79 PRO A O 1
ATOM 585 N N . LEU A 1 80 ? 3.808 2.118 -14.043 1.00 93.44 80 LEU A N 1
ATOM 586 C CA . LEU A 1 80 ? 2.761 1.352 -13.394 1.00 93.44 80 LEU A CA 1
ATOM 587 C C . LEU A 1 80 ? 1.898 2.290 -12.560 1.00 93.44 80 LEU A C 1
ATOM 589 O O . LEU A 1 80 ? 2.427 3.048 -11.752 1.00 93.44 80 LEU A O 1
ATOM 593 N N . THR A 1 81 ? 0.584 2.214 -12.726 1.00 95.31 81 THR A N 1
ATOM 594 C CA . THR A 1 81 ? -0.381 2.986 -11.945 1.00 95.31 81 THR A CA 1
ATOM 595 C C . THR A 1 81 ? -1.372 2.040 -11.289 1.00 95.31 81 THR A C 1
ATOM 597 O O . THR A 1 81 ? -1.972 1.215 -11.972 1.00 95.31 81 THR A O 1
ATOM 600 N N . ILE A 1 82 ? -1.553 2.189 -9.978 1.00 96.94 82 ILE A N 1
ATOM 601 C CA . ILE A 1 82 ? -2.568 1.507 -9.176 1.00 96.94 82 ILE A CA 1
ATOM 602 C C . ILE A 1 82 ? -3.573 2.556 -8.728 1.00 96.94 82 ILE A C 1
ATOM 604 O O . ILE A 1 82 ? -3.187 3.604 -8.206 1.00 96.94 82 ILE A O 1
ATOM 608 N N . ARG A 1 83 ? -4.852 2.251 -8.904 1.00 97.75 83 ARG A N 1
ATOM 609 C CA . ARG A 1 83 ? -5.965 3.001 -8.335 1.00 97.75 83 ARG A CA 1
ATOM 610 C C . ARG A 1 83 ? -6.802 2.062 -7.497 1.00 97.75 83 ARG A C 1
ATOM 612 O O . ARG A 1 83 ? -7.176 0.998 -7.981 1.00 97.75 83 ARG A O 1
ATOM 619 N N . ALA A 1 84 ? -7.098 2.454 -6.270 1.00 97.25 84 ALA A N 1
ATOM 620 C CA . ALA A 1 84 ? -8.010 1.729 -5.408 1.00 97.25 84 ALA A CA 1
ATOM 621 C C . ALA A 1 84 ? -9.164 2.630 -4.994 1.00 97.25 84 ALA A C 1
ATOM 623 O O . ALA A 1 84 ? -8.961 3.798 -4.666 1.00 97.25 84 ALA A O 1
ATOM 624 N N . THR A 1 85 ? -10.355 2.056 -4.953 1.00 97.12 85 THR A N 1
ATOM 625 C CA . THR A 1 85 ? -11.504 2.618 -4.257 1.00 97.12 85 THR A CA 1
ATOM 626 C C . THR A 1 85 ? -11.867 1.653 -3.140 1.00 97.12 85 THR A C 1
ATOM 628 O O . THR A 1 85 ? -11.933 0.451 -3.368 1.00 97.12 85 THR A O 1
ATOM 631 N N . TYR A 1 86 ? -12.032 2.145 -1.918 1.00 95.56 86 TYR A N 1
ATOM 632 C CA . TYR A 1 86 ? -12.269 1.287 -0.758 1.00 95.56 86 TYR A CA 1
ATOM 633 C C . TYR A 1 86 ? -13.025 2.029 0.335 1.00 95.56 86 TYR A C 1
ATOM 635 O O . TYR A 1 86 ? -13.090 3.256 0.349 1.00 95.56 86 TYR A O 1
ATOM 643 N N . ARG A 1 87 ? -13.571 1.293 1.296 1.00 93.88 87 ARG A N 1
ATOM 644 C CA . ARG A 1 87 ? -14.092 1.858 2.542 1.00 93.88 87 ARG A CA 1
ATOM 645 C C . ARG A 1 87 ? -13.041 1.731 3.633 1.00 93.88 87 ARG A C 1
ATOM 647 O O . ARG A 1 87 ? -12.467 0.660 3.822 1.00 93.88 87 ARG A O 1
ATOM 654 N N . GLY A 1 88 ? -12.760 2.835 4.320 1.00 91.19 88 GLY A N 1
ATOM 655 C CA . GLY A 1 88 ? -11.834 2.840 5.452 1.00 91.19 88 GLY A CA 1
ATOM 656 C C . GLY A 1 88 ? -12.400 2.095 6.670 1.00 91.19 88 GLY A C 1
ATOM 657 O O . GLY A 1 88 ? -13.613 1.894 6.763 1.00 91.19 88 GLY A O 1
ATOM 658 N N . PRO A 1 89 ? -11.549 1.699 7.630 1.00 89.69 89 PRO A N 1
ATOM 659 C CA . PRO A 1 89 ? -12.011 1.035 8.844 1.00 89.69 89 PRO A CA 1
ATOM 660 C C . PRO A 1 89 ? -12.912 1.956 9.687 1.00 89.69 89 PRO A C 1
ATOM 662 O O . PRO A 1 89 ? -12.565 3.109 9.942 1.00 89.69 89 PRO A O 1
ATOM 665 N N . ASP A 1 90 ? -14.040 1.434 10.186 1.00 88.50 90 ASP A N 1
ATOM 666 C CA . ASP A 1 90 ? -14.917 2.151 11.127 1.00 88.50 90 ASP A CA 1
ATOM 667 C C . ASP A 1 90 ? -14.287 2.185 12.530 1.00 88.50 90 ASP A C 1
ATOM 669 O O . ASP A 1 90 ? -14.408 1.250 13.324 1.00 88.50 90 ASP A O 1
ATOM 673 N N . LEU A 1 91 ? -13.605 3.286 12.840 1.00 88.56 91 LEU A N 1
ATOM 674 C CA . LEU A 1 91 ? -12.946 3.501 14.132 1.00 88.56 91 LEU A CA 1
ATOM 675 C C . LEU A 1 91 ? -13.864 4.135 15.188 1.00 88.56 91 LEU A C 1
ATOM 677 O O . LEU A 1 91 ? -13.389 4.490 16.266 1.00 88.56 91 LEU A O 1
ATOM 681 N N . THR A 1 92 ? -15.162 4.300 14.906 1.00 85.81 92 THR A N 1
ATOM 682 C CA . THR A 1 92 ? -16.125 4.848 15.881 1.00 85.81 92 THR A CA 1
ATOM 683 C C . THR A 1 92 ? -16.572 3.811 16.912 1.00 85.81 92 THR A C 1
ATOM 685 O O . THR A 1 92 ? -17.086 4.164 17.975 1.00 85.81 92 THR A O 1
ATOM 688 N N . ARG A 1 93 ? -16.369 2.524 16.610 1.00 85.62 93 ARG A N 1
ATOM 689 C CA . ARG A 1 93 ? -16.728 1.390 17.468 1.00 85.62 93 ARG A CA 1
ATOM 690 C C . ARG A 1 93 ? -15.560 0.965 18.352 1.00 85.62 93 ARG A C 1
ATOM 692 O O . ARG A 1 93 ? -14.484 1.552 18.337 1.00 85.62 93 ARG A O 1
ATOM 699 N N . ALA A 1 94 ? -15.777 -0.082 19.146 1.00 89.00 94 ALA A N 1
ATOM 700 C CA . ALA A 1 94 ? -14.696 -0.711 19.888 1.00 89.00 94 ALA A CA 1
ATOM 701 C C . ALA A 1 94 ? -13.593 -1.177 18.920 1.00 89.00 94 ALA A C 1
ATOM 703 O O . ALA A 1 94 ? -13.865 -1.897 17.958 1.00 89.00 94 ALA A O 1
ATOM 704 N N . VAL A 1 95 ? -12.359 -0.755 19.195 1.00 94.81 95 VAL A N 1
ATOM 705 C CA . VAL A 1 95 ? -11.182 -1.036 18.368 1.00 94.81 95 VAL A CA 1
ATOM 706 C C . VAL A 1 95 ? -10.201 -1.961 19.084 1.00 94.81 95 VAL A C 1
ATOM 708 O O . VAL A 1 95 ? -10.114 -1.978 20.314 1.00 94.81 95 VAL A O 1
ATOM 711 N N . ARG A 1 96 ? -9.393 -2.671 18.298 1.00 94.94 96 ARG A N 1
ATOM 712 C CA . ARG A 1 96 ? -8.226 -3.440 18.738 1.00 94.94 96 ARG A CA 1
ATOM 713 C C . ARG A 1 96 ? -6.958 -2.956 18.047 1.00 94.94 96 ARG A C 1
ATOM 715 O O . ARG A 1 96 ? -6.993 -2.421 16.940 1.00 94.94 96 ARG A O 1
ATOM 722 N N . LYS A 1 97 ? -5.817 -3.210 18.687 1.00 95.75 97 LYS A N 1
ATOM 723 C CA . LYS A 1 97 ? -4.498 -3.047 18.070 1.00 95.75 97 LYS A CA 1
ATOM 724 C C . LYS A 1 97 ? -4.037 -4.376 17.488 1.00 95.75 97 LYS A C 1
ATOM 726 O O . LYS A 1 97 ? -4.016 -5.379 18.195 1.00 95.75 97 LYS A O 1
ATOM 731 N N . VAL A 1 98 ? -3.643 -4.369 16.220 1.00 96.38 98 VAL A N 1
ATOM 732 C CA . VAL A 1 98 ? -3.131 -5.541 15.507 1.00 96.38 98 VAL A CA 1
ATOM 733 C C . VAL A 1 98 ? -1.700 -5.268 15.074 1.00 96.38 98 VAL A C 1
ATOM 735 O O . VAL A 1 98 ? -1.436 -4.333 14.320 1.00 96.38 98 VAL A O 1
ATOM 738 N N . ALA A 1 99 ? -0.774 -6.087 15.568 1.00 96.19 99 ALA A N 1
ATOM 739 C CA . ALA A 1 99 ? 0.608 -6.071 15.118 1.00 96.19 99 ALA A CA 1
ATOM 740 C C . ALA A 1 99 ? 0.727 -6.834 13.794 1.00 96.19 99 ALA A C 1
ATOM 742 O O . ALA A 1 99 ? 0.215 -7.944 13.654 1.00 96.19 99 ALA A O 1
ATOM 743 N N . MET A 1 100 ? 1.417 -6.239 12.830 1.00 94.81 100 MET A N 1
ATOM 744 C CA . MET A 1 100 ? 1.606 -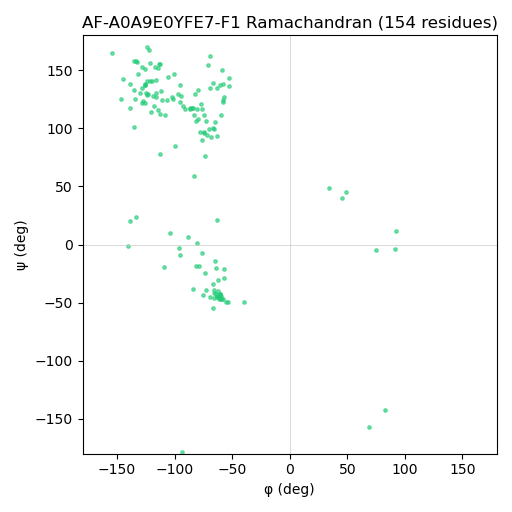6.789 11.495 1.00 94.81 100 MET A CA 1
ATOM 745 C C . MET A 1 100 ? 3.073 -6.722 11.106 1.00 94.81 100 MET A C 1
ATOM 747 O O . MET A 1 100 ? 3.789 -5.783 11.457 1.00 94.81 100 MET A O 1
ATOM 751 N N . LYS A 1 101 ? 3.507 -7.716 10.337 1.00 93.06 101 LYS A N 1
ATOM 752 C CA . LYS A 1 101 ? 4.864 -7.807 9.815 1.00 93.06 101 LYS A CA 1
ATOM 753 C C . LYS A 1 101 ? 4.812 -7.936 8.297 1.00 93.06 101 LYS A C 1
ATOM 755 O O . LYS A 1 101 ? 4.082 -8.777 7.774 1.00 93.06 101 LYS A O 1
ATOM 760 N N . PHE A 1 102 ? 5.595 -7.106 7.621 1.00 90.56 102 PHE A N 1
ATOM 761 C CA . PHE A 1 102 ? 5.790 -7.120 6.175 1.00 90.56 102 PHE A CA 1
ATOM 762 C C . PHE A 1 102 ? 7.285 -7.204 5.921 1.00 90.56 102 PHE A C 1
ATOM 764 O O . PHE A 1 102 ? 8.029 -6.353 6.407 1.00 90.56 102 PHE A O 1
ATOM 771 N N . GLU A 1 103 ? 7.738 -8.232 5.218 1.00 88.06 103 GLU A N 1
ATOM 772 C CA . GLU A 1 103 ? 9.153 -8.402 4.909 1.00 88.06 103 GLU A CA 1
ATOM 773 C C . GLU A 1 103 ? 9.345 -9.014 3.527 1.00 88.06 103 GLU A C 1
ATOM 775 O O . GLU A 1 103 ? 8.593 -9.898 3.123 1.00 88.06 103 GLU A O 1
ATOM 780 N N . SER A 1 104 ? 10.381 -8.554 2.829 1.00 82.19 104 SER A N 1
ATOM 781 C CA . SER A 1 104 ? 10.917 -9.237 1.651 1.00 82.19 104 SER A CA 1
ATOM 782 C C . SER A 1 104 ? 11.398 -10.642 2.030 1.00 82.19 104 SER A C 1
ATOM 784 O O . SER A 1 104 ? 12.098 -10.784 3.042 1.00 82.19 104 SER A O 1
ATOM 786 N N . GLY A 1 105 ? 11.100 -11.652 1.207 1.00 66.75 105 GLY A N 1
ATOM 787 C CA . GLY A 1 105 ? 11.604 -13.017 1.387 1.00 66.75 105 GLY A CA 1
ATOM 788 C C . GLY A 1 105 ? 13.132 -13.064 1.533 1.00 66.75 105 GLY A C 1
ATOM 789 O O . GLY A 1 105 ? 13.862 -12.276 0.934 1.00 66.75 105 GLY A O 1
ATOM 790 N N . ALA A 1 106 ? 13.636 -13.962 2.385 1.00 44.81 106 ALA A N 1
ATOM 791 C CA . ALA A 1 106 ? 15.053 -13.987 2.753 1.00 44.81 106 ALA A CA 1
ATOM 792 C C . ALA A 1 106 ? 15.975 -14.529 1.641 1.00 44.81 10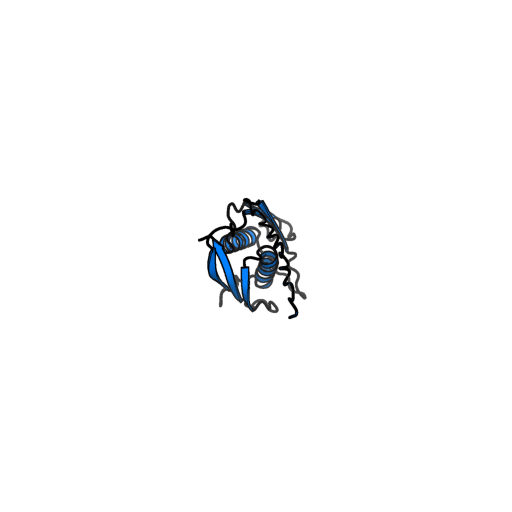6 ALA A C 1
ATOM 794 O O . ALA A 1 106 ? 17.158 -14.184 1.632 1.00 44.81 106 ALA A O 1
ATOM 795 N N . PHE A 1 107 ? 15.474 -15.349 0.717 1.00 44.50 107 PHE A N 1
ATOM 796 C CA . PHE A 1 107 ? 16.308 -16.039 -0.278 1.00 44.50 107 PHE A CA 1
ATOM 797 C C . PHE A 1 107 ? 15.708 -16.114 -1.684 1.00 44.50 107 PHE A C 1
ATOM 799 O O . PHE A 1 107 ? 16.389 -16.577 -2.596 1.00 44.50 107 PHE A O 1
ATOM 806 N N . ASP A 1 108 ? 14.503 -15.590 -1.877 1.00 43.03 108 ASP A N 1
ATOM 807 C CA . ASP A 1 108 ? 13.809 -15.652 -3.154 1.00 43.03 108 ASP A CA 1
ATOM 808 C C . ASP A 1 108 ? 13.955 -14.298 -3.841 1.00 43.03 108 ASP A C 1
ATOM 810 O O . ASP A 1 108 ? 13.643 -13.256 -3.259 1.00 43.03 108 ASP A O 1
ATOM 814 N N . GLY A 1 109 ? 14.465 -14.294 -5.070 1.00 50.22 109 GLY A N 1
ATOM 815 C CA . GLY A 1 109 ? 14.642 -13.103 -5.910 1.00 50.22 109 GLY A CA 1
ATOM 816 C C . GLY A 1 109 ? 13.340 -12.384 -6.294 1.00 50.22 109 GLY A C 1
ATOM 817 O O . GLY A 1 109 ? 13.344 -11.629 -7.258 1.00 50.22 109 GLY A O 1
ATOM 818 N N . ASP A 1 110 ? 12.258 -12.598 -5.544 1.00 54.50 110 ASP A N 1
ATOM 819 C CA . ASP A 1 110 ? 10.891 -12.135 -5.796 1.00 54.50 110 ASP A CA 1
ATOM 820 C C . ASP A 1 110 ? 10.555 -10.836 -5.042 1.00 54.50 110 ASP A C 1
ATOM 822 O O . ASP A 1 110 ? 9.465 -10.278 -5.164 1.00 54.50 110 ASP A O 1
ATOM 826 N N . SER A 1 111 ? 11.488 -10.341 -4.227 1.00 63.22 111 SER A N 1
ATOM 827 C CA . SER A 1 111 ? 11.333 -9.090 -3.490 1.00 63.22 111 SER A CA 1
ATOM 828 C C . SER A 1 111 ? 11.652 -7.887 -4.379 1.00 63.22 111 SER A C 1
ATOM 830 O O . SER A 1 111 ? 12.821 -7.546 -4.584 1.00 63.22 111 SER A O 1
ATOM 832 N N . ASN A 1 112 ? 10.623 -7.153 -4.800 1.00 81.75 112 ASN A N 1
ATOM 833 C CA . ASN A 1 112 ? 10.776 -5.864 -5.472 1.00 81.75 112 ASN A CA 1
ATOM 834 C C . ASN A 1 112 ? 10.960 -4.735 -4.449 1.00 81.75 112 ASN A C 1
ATOM 836 O O . ASN A 1 112 ? 10.186 -3.784 -4.428 1.00 81.75 112 ASN A O 1
ATOM 840 N N . CYS A 1 113 ? 12.001 -4.820 -3.606 1.00 84.81 113 CYS A N 1
ATOM 841 C CA . CYS A 1 113 ? 12.235 -3.934 -2.451 1.00 84.81 113 CYS A CA 1
ATOM 842 C C . CYS A 1 113 ? 11.888 -2.467 -2.739 1.00 84.81 113 CYS A C 1
ATOM 844 O O . CYS A 1 113 ? 11.163 -1.828 -1.976 1.00 84.81 113 CYS A O 1
ATOM 846 N N . PHE A 1 114 ? 12.383 -1.922 -3.854 1.00 86.88 114 PHE A N 1
ATOM 847 C CA . PHE A 1 114 ? 12.158 -0.521 -4.191 1.00 86.88 114 PHE A CA 1
ATOM 848 C C . PHE A 1 114 ? 10.685 -0.196 -4.486 1.00 86.88 114 PHE A C 1
ATOM 850 O O . PHE A 1 114 ? 10.185 0.832 -4.024 1.00 86.88 114 PHE A O 1
ATOM 857 N N . PHE A 1 115 ? 9.987 -1.071 -5.209 1.00 89.75 115 PHE A N 1
ATOM 858 C CA . PHE A 1 115 ? 8.551 -0.947 -5.446 1.00 89.75 115 PHE A CA 1
ATOM 859 C C . PHE A 1 115 ? 7.772 -1.126 -4.139 1.00 89.75 115 PHE A C 1
ATOM 861 O O . PHE A 1 115 ? 7.056 -0.210 -3.743 1.00 89.75 115 PHE A O 1
ATOM 868 N N . ASP A 1 116 ? 7.986 -2.233 -3.426 1.00 91.31 116 ASP A N 1
ATOM 869 C CA . ASP A 1 116 ? 7.274 -2.590 -2.196 1.00 91.31 116 ASP A CA 1
ATOM 870 C C . ASP A 1 116 ? 7.374 -1.477 -1.147 1.00 91.31 116 ASP A C 1
ATOM 872 O O . ASP A 1 116 ? 6.376 -1.016 -0.594 1.00 91.31 116 ASP A O 1
ATOM 876 N N . THR A 1 117 ? 8.585 -0.981 -0.891 1.00 91.62 117 THR A N 1
ATOM 877 C CA . THR A 1 117 ? 8.803 0.101 0.081 1.00 91.62 117 THR A CA 1
ATOM 878 C C . THR A 1 117 ? 8.184 1.421 -0.368 1.00 91.62 117 THR A C 1
ATOM 880 O O . THR A 1 117 ? 7.701 2.183 0.470 1.00 91.62 117 THR A O 1
ATOM 883 N N . SER A 1 118 ? 8.167 1.707 -1.673 1.00 92.31 118 SER A N 1
ATOM 884 C CA . SER A 1 118 ? 7.525 2.910 -2.212 1.00 92.31 118 SER A CA 1
ATOM 885 C C . SER A 1 118 ? 6.009 2.834 -2.087 1.00 92.31 118 SER A C 1
ATOM 887 O O . SER A 1 118 ?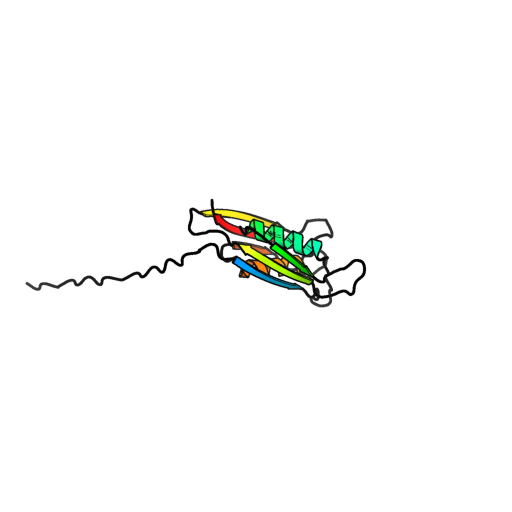 5.406 3.781 -1.585 1.00 92.31 118 SER A O 1
ATOM 889 N N . LEU A 1 119 ? 5.418 1.691 -2.436 1.00 94.00 119 LEU A N 1
ATOM 890 C CA . LEU A 1 119 ? 3.995 1.429 -2.260 1.00 94.00 119 LEU A CA 1
ATOM 891 C C . LEU A 1 119 ? 3.599 1.534 -0.780 1.00 94.00 119 LEU A C 1
ATOM 893 O O . LEU A 1 119 ? 2.654 2.242 -0.442 1.00 94.00 119 LEU A O 1
ATOM 897 N N . MET A 1 120 ? 4.372 0.911 0.117 1.00 94.81 120 MET A N 1
ATOM 898 C CA . MET A 1 120 ? 4.117 0.918 1.561 1.00 94.81 120 MET A CA 1
ATOM 899 C C . MET A 1 120 ? 4.161 2.342 2.115 1.00 94.81 120 MET A C 1
ATOM 901 O O . MET A 1 120 ? 3.290 2.736 2.884 1.00 94.81 120 MET A O 1
ATOM 905 N N . ARG A 1 121 ? 5.158 3.143 1.714 1.00 94.25 121 ARG A N 1
ATOM 906 C CA . ARG A 1 121 ? 5.253 4.553 2.123 1.00 94.25 121 ARG A CA 1
ATOM 907 C C . ARG A 1 121 ? 4.033 5.353 1.681 1.00 94.25 121 ARG A C 1
ATOM 909 O O . ARG A 1 121 ? 3.518 6.105 2.499 1.00 94.25 121 ARG A O 1
ATOM 916 N N . SER A 1 122 ? 3.574 5.178 0.442 1.00 95.00 122 SER A N 1
ATOM 917 C CA . SER A 1 122 ? 2.369 5.852 -0.049 1.00 95.00 122 SER A CA 1
ATOM 918 C C . SER A 1 122 ? 1.124 5.423 0.726 1.00 95.00 122 SER A C 1
ATOM 920 O O . SER A 1 122 ? 0.359 6.277 1.155 1.00 95.00 122 SER A O 1
ATOM 922 N N . MET A 1 123 ? 0.945 4.127 0.994 1.00 94.75 123 MET A N 1
ATOM 923 C CA . MET A 1 123 ? -0.210 3.656 1.765 1.00 94.75 123 MET A CA 1
ATOM 924 C C . MET A 1 123 ? -0.200 4.143 3.216 1.00 94.75 123 MET A C 1
ATOM 926 O O . MET A 1 123 ? -1.238 4.514 3.745 1.00 94.75 123 MET A O 1
ATOM 930 N N . LEU A 1 124 ? 0.959 4.186 3.876 1.00 94.31 124 LEU A N 1
ATOM 931 C CA . LEU A 1 124 ? 1.047 4.667 5.261 1.00 94.31 124 LEU A CA 1
ATOM 932 C C . LEU A 1 124 ? 0.667 6.148 5.419 1.00 94.31 124 LEU A C 1
ATOM 934 O O . LEU A 1 124 ? 0.341 6.561 6.528 1.00 94.31 124 LEU A O 1
ATOM 938 N N . VAL A 1 125 ? 0.704 6.940 4.343 1.00 93.00 125 VAL A N 1
ATOM 939 C CA . VAL A 1 125 ? 0.184 8.316 4.350 1.00 93.00 125 VAL A CA 1
ATOM 940 C C . VAL A 1 125 ? -1.349 8.320 4.378 1.00 93.00 125 VAL A C 1
ATOM 942 O O . VAL A 1 125 ? -1.932 9.107 5.118 1.00 93.00 125 VAL A O 1
ATOM 945 N N . GLU A 1 126 ? -1.991 7.410 3.642 1.00 90.50 126 GLU A N 1
ATOM 946 C CA . GLU A 1 126 ? -3.457 7.327 3.533 1.00 90.50 126 GLU A CA 1
ATOM 947 C C . GLU A 1 126 ? -4.136 6.606 4.707 1.00 90.50 126 GLU A C 1
ATOM 949 O O . GLU A 1 126 ? -5.336 6.764 4.930 1.00 90.50 126 GLU A O 1
ATOM 954 N N . PHE A 1 127 ? -3.389 5.812 5.478 1.00 92.12 127 PHE A N 1
ATOM 955 C CA . PHE A 1 127 ? -3.917 5.024 6.595 1.00 92.12 127 PHE A CA 1
ATOM 956 C C . PHE A 1 127 ? -3.395 5.536 7.946 1.00 92.12 127 PHE A C 1
ATOM 958 O O . PHE A 1 127 ? -2.522 4.909 8.553 1.00 92.12 127 PHE A O 1
ATOM 965 N N . PRO A 1 128 ? -3.950 6.640 8.487 1.00 90.94 128 PRO A N 1
ATOM 966 C CA . PRO A 1 128 ? -3.505 7.214 9.762 1.00 90.94 128 PRO A CA 1
ATOM 967 C C . PRO A 1 128 ? -3.761 6.292 10.966 1.00 90.94 128 PRO A C 1
ATOM 969 O O . PRO A 1 128 ? -3.206 6.499 12.045 1.00 90.94 128 PRO A O 1
ATOM 972 N N . ASN A 1 129 ? -4.587 5.254 10.800 1.00 92.19 129 ASN A N 1
ATOM 973 C CA . ASN A 1 129 ? -4.812 4.215 11.802 1.00 92.19 129 ASN A CA 1
ATOM 974 C C . ASN A 1 129 ? -3.659 3.202 11.895 1.00 92.19 129 ASN A C 1
ATOM 976 O O . ASN A 1 129 ? -3.666 2.360 12.798 1.00 92.19 129 ASN A O 1
ATOM 980 N N . VAL A 1 130 ? -2.682 3.269 10.987 1.00 96.00 130 VAL A N 1
ATOM 981 C CA . VAL A 1 130 ? -1.525 2.379 10.922 1.00 96.00 130 VAL A CA 1
ATOM 982 C C . VAL A 1 130 ? -0.266 3.156 11.279 1.00 96.00 130 VAL A C 1
ATOM 984 O O . VAL A 1 130 ? 0.073 4.164 10.671 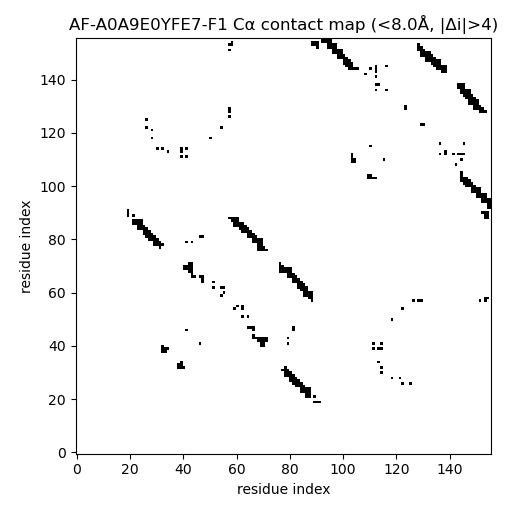1.00 96.00 130 VAL A O 1
ATOM 987 N N . THR A 1 131 ? 0.464 2.662 12.272 1.00 95.12 131 THR A N 1
ATOM 988 C CA . THR A 1 131 ? 1.708 3.284 12.742 1.00 95.12 131 THR A CA 1
ATOM 989 C C . THR A 1 131 ? 2.875 2.322 12.594 1.00 95.12 131 THR A C 1
ATOM 991 O O . THR A 1 131 ? 2.742 1.122 12.839 1.00 95.12 131 THR A O 1
ATOM 994 N N . ALA A 1 132 ? 4.034 2.836 12.184 1.00 93.00 132 ALA A N 1
ATOM 995 C CA . ALA A 1 132 ? 5.247 2.037 12.069 1.00 93.00 132 ALA A CA 1
ATOM 996 C C . ALA A 1 132 ? 5.989 1.988 13.409 1.00 93.00 132 ALA A C 1
ATOM 998 O O . ALA A 1 132 ? 6.466 3.009 13.896 1.00 93.00 132 ALA A O 1
ATOM 999 N N . ASN A 1 133 ? 6.118 0.790 13.980 1.00 92.19 133 ASN A N 1
ATOM 1000 C CA . ASN A 1 133 ? 6.940 0.548 15.165 1.00 92.19 133 ASN A CA 1
ATOM 1001 C C . ASN A 1 133 ? 8.409 0.322 14.783 1.00 92.19 133 ASN A C 1
ATOM 1003 O O . ASN A 1 133 ? 9.326 0.793 15.450 1.00 92.19 133 ASN A O 1
ATOM 1007 N N . ARG A 1 134 ? 8.641 -0.384 13.671 1.00 92.12 134 ARG A N 1
ATOM 1008 C CA . ARG A 1 134 ? 9.976 -0.599 13.110 1.00 92.12 134 ARG A CA 1
ATOM 1009 C C . ARG A 1 134 ? 9.934 -0.474 11.599 1.00 92.12 134 ARG A C 1
ATOM 1011 O O . ARG A 1 134 ? 9.036 -1.009 10.951 1.00 92.12 134 ARG A O 1
ATOM 1018 N N . LYS A 1 135 ? 10.949 0.188 11.050 1.00 92.75 135 LYS A N 1
ATOM 1019 C CA . LYS A 1 135 ? 11.112 0.410 9.618 1.00 92.75 135 LYS A CA 1
ATOM 1020 C C . LYS A 1 135 ? 12.553 0.125 9.199 1.00 92.75 135 LYS A C 1
ATOM 1022 O O . LYS A 1 135 ? 13.488 0.688 9.760 1.00 92.75 135 LYS A O 1
ATOM 1027 N N . GLN A 1 136 ? 12.713 -0.747 8.214 1.00 88.75 136 GLN A N 1
ATOM 1028 C CA . GLN A 1 136 ? 13.958 -1.015 7.504 1.00 88.75 136 GLN A CA 1
ATOM 1029 C C . GLN A 1 136 ? 13.608 -1.059 6.015 1.00 88.75 136 GLN A C 1
ATOM 1031 O O . GLN A 1 136 ? 13.034 -2.040 5.568 1.00 88.75 136 GLN A O 1
ATOM 1036 N N . ASP A 1 137 ? 13.882 0.005 5.263 1.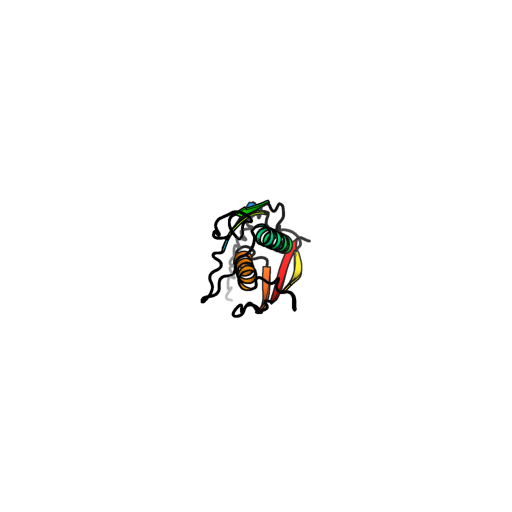00 84.38 137 ASP A N 1
ATOM 1037 C CA . ASP A 1 137 ? 13.452 0.162 3.860 1.00 84.38 137 ASP A CA 1
ATOM 1038 C C . ASP A 1 137 ? 14.577 0.648 2.931 1.00 84.38 137 ASP A C 1
ATOM 1040 O O . ASP A 1 137 ? 14.328 1.243 1.883 1.00 84.38 137 ASP A O 1
ATOM 1044 N N . GLY A 1 138 ? 15.831 0.411 3.327 1.00 80.94 138 GLY A N 1
ATOM 1045 C CA . GLY A 1 138 ? 17.005 0.744 2.526 1.00 80.94 138 GLY A CA 1
ATOM 1046 C C . GLY A 1 138 ? 17.145 -0.187 1.324 1.00 80.94 138 GLY A C 1
ATOM 1047 O O . GLY A 1 138 ? 17.741 -1.254 1.447 1.00 80.94 138 GLY A O 1
ATOM 1048 N N . CYS A 1 139 ? 16.611 0.228 0.174 1.00 80.06 139 CYS A N 1
ATOM 1049 C CA . CYS A 1 139 ? 16.720 -0.489 -1.096 1.00 80.06 139 CYS A CA 1
ATOM 1050 C C . CYS A 1 139 ? 17.825 0.120 -1.969 1.00 80.06 139 CYS A C 1
ATOM 1052 O O . CYS A 1 139 ? 17.557 0.983 -2.804 1.00 80.06 139 CYS A O 1
ATOM 1054 N N . PHE A 1 140 ? 19.067 -0.309 -1.742 1.00 71.19 140 PHE A N 1
ATOM 1055 C CA . PHE A 1 140 ? 20.257 0.188 -2.449 1.00 71.19 140 PHE A CA 1
ATOM 1056 C C . PHE A 1 140 ? 20.860 -0.842 -3.410 1.00 71.19 140 PHE A C 1
ATOM 1058 O O . PHE A 1 140 ? 21.599 -0.482 -4.319 1.00 71.19 140 PHE A O 1
ATOM 1065 N N . GLU A 1 141 ? 20.535 -2.118 -3.224 1.00 67.69 141 GLU A N 1
ATOM 1066 C CA . GLU A 1 141 ? 21.073 -3.240 -3.983 1.00 67.69 141 GLU A CA 1
ATOM 1067 C C . GLU A 1 141 ? 19.935 -4.168 -4.438 1.00 67.69 141 GLU A C 1
ATOM 1069 O O . GLU A 1 141 ? 18.897 -4.241 -3.775 1.00 67.69 141 GLU A O 1
ATOM 1074 N N . PRO A 1 142 ? 20.126 -4.963 -5.507 1.00 59.81 142 PRO A N 1
ATOM 1075 C CA . PRO A 1 142 ? 19.127 -5.932 -5.970 1.00 59.81 142 PRO A CA 1
ATOM 1076 C C . PRO A 1 142 ? 18.701 -6.967 -4.913 1.00 59.81 142 PRO A C 1
ATOM 1078 O O . PRO A 1 142 ? 17.640 -7.565 -5.029 1.00 59.81 142 PRO A O 1
ATOM 1081 N N . ARG A 1 143 ? 19.525 -7.191 -3.879 1.00 65.69 143 ARG A N 1
ATOM 1082 C CA . ARG A 1 143 ? 19.242 -8.096 -2.749 1.00 65.69 143 ARG A CA 1
ATOM 1083 C C . ARG A 1 143 ? 18.845 -7.363 -1.471 1.00 65.69 143 ARG A C 1
ATOM 1085 O O . ARG A 1 143 ? 18.826 -7.965 -0.395 1.00 65.69 143 ARG A O 1
ATOM 1092 N N . SER A 1 144 ? 18.593 -6.058 -1.557 1.00 77.56 144 SER A N 1
ATOM 1093 C CA . SER A 1 144 ? 18.145 -5.297 -0.404 1.00 77.56 144 SER A CA 1
ATOM 1094 C C . SER A 1 144 ? 16.862 -5.891 0.153 1.00 77.56 144 SER A C 1
ATOM 1096 O O . SER A 1 144 ? 15.951 -6.269 -0.581 1.00 77.56 144 SER A O 1
ATOM 1098 N N . ARG A 1 145 ? 16.817 -5.960 1.480 1.00 82.06 145 ARG A N 1
ATOM 1099 C CA . ARG A 1 145 ? 15.665 -6.451 2.219 1.00 82.06 145 ARG A CA 1
ATOM 1100 C C . ARG A 1 145 ? 14.939 -5.288 2.850 1.00 82.06 145 ARG A C 1
ATOM 1102 O O . ARG A 1 145 ? 15.578 -4.363 3.359 1.00 82.06 145 ARG A O 1
ATOM 1109 N N . TYR A 1 146 ? 13.621 -5.395 2.897 1.00 88.31 146 TYR A N 1
ATOM 1110 C CA . TYR A 1 146 ? 12.809 -4.495 3.688 1.00 88.31 146 TYR A CA 1
ATOM 1111 C C . TYR A 1 146 ? 12.071 -5.243 4.790 1.00 88.31 146 TYR A C 1
ATOM 1113 O O . TYR A 1 146 ? 11.767 -6.432 4.685 1.00 88.31 146 TYR A O 1
ATOM 1121 N N . ARG A 1 147 ? 11.786 -4.519 5.868 1.00 91.69 147 ARG A N 1
ATOM 1122 C CA . ARG A 1 147 ? 10.959 -4.972 6.975 1.00 91.69 147 ARG A CA 1
ATOM 1123 C C . ARG A 1 147 ? 10.182 -3.798 7.549 1.00 91.69 147 ARG A C 1
ATOM 1125 O O . ARG A 1 147 ? 10.773 -2.811 7.987 1.00 91.69 147 ARG A O 1
ATOM 1132 N N . TYR A 1 148 ? 8.867 -3.951 7.610 1.00 93.75 148 TYR A N 1
ATOM 1133 C CA . TYR A 1 148 ? 7.975 -3.085 8.368 1.00 93.75 148 TYR A CA 1
ATOM 1134 C C . TYR A 1 148 ? 7.306 -3.902 9.464 1.00 93.75 148 TYR A C 1
ATOM 1136 O O . TYR A 1 148 ? 6.701 -4.944 9.205 1.00 93.75 148 TYR A O 1
ATOM 1144 N N . GLU A 1 149 ? 7.409 -3.414 10.694 1.00 95.62 149 GLU A N 1
ATOM 1145 C CA . GLU A 1 149 ? 6.571 -3.859 11.803 1.00 95.62 149 GLU A CA 1
ATOM 1146 C C . GLU A 1 149 ? 5.602 -2.731 12.107 1.00 95.62 149 GLU A C 1
ATOM 1148 O O . GLU A 1 149 ? 6.005 -1.646 12.538 1.00 95.62 149 GLU A O 1
ATOM 1153 N N . LEU A 1 150 ? 4.332 -2.983 11.820 1.00 96.56 150 LEU A N 1
ATOM 1154 C CA . LEU A 1 150 ? 3.269 -1.998 11.885 1.00 96.56 150 LEU A CA 1
ATOM 1155 C C . LEU A 1 150 ? 2.281 -2.372 12.983 1.00 96.56 150 LEU A C 1
ATOM 1157 O O . LEU A 1 150 ? 2.084 -3.548 13.287 1.00 96.56 150 LEU A O 1
ATOM 1161 N N . ILE A 1 151 ? 1.633 -1.366 13.552 1.00 96.75 151 ILE A N 1
ATOM 1162 C CA . ILE A 1 151 ? 0.509 -1.528 14.467 1.00 96.75 151 ILE A CA 1
ATOM 1163 C C . ILE A 1 151 ? -0.676 -0.800 13.846 1.00 96.75 151 ILE A C 1
ATOM 1165 O O . ILE A 1 151 ? -0.652 0.426 13.729 1.00 96.75 151 ILE A O 1
ATOM 1169 N N . ALA A 1 152 ? -1.702 -1.555 13.458 1.00 95.56 152 ALA A N 1
ATOM 1170 C CA . ALA A 1 152 ? -2.973 -1.006 13.004 1.00 95.56 152 ALA A CA 1
ATOM 1171 C C . ALA A 1 152 ? -3.976 -0.947 14.153 1.00 95.56 152 ALA A C 1
ATOM 1173 O O . ALA A 1 152 ? -4.111 -1.898 14.925 1.00 95.56 152 ALA A O 1
ATOM 1174 N N . THR A 1 153 ? -4.705 0.158 14.238 1.00 95.81 153 THR A N 1
ATOM 1175 C CA . THR A 1 153 ? -5.938 0.255 15.020 1.00 95.81 153 THR A CA 1
ATOM 1176 C C . THR A 1 153 ? -7.092 -0.115 14.099 1.00 95.81 153 THR A C 1
ATOM 1178 O O . THR A 1 153 ? -7.300 0.553 13.087 1.00 95.81 153 THR A O 1
ATOM 1181 N N . LEU A 1 154 ? -7.793 -1.202 14.415 1.00 93.19 154 LEU A N 1
ATOM 1182 C CA . LEU A 1 154 ? -8.846 -1.790 13.584 1.00 93.19 154 LEU A CA 1
ATOM 1183 C C . LEU A 1 154 ? -10.125 -1.992 14.403 1.00 93.19 154 LEU A C 1
ATOM 1185 O O . LEU A 1 154 ? -10.020 -2.192 15.615 1.00 93.19 154 LEU A O 1
ATOM 1189 N N . PRO A 1 155 ? -11.313 -1.991 13.777 1.00 91.12 155 PRO A N 1
ATOM 1190 C CA . PRO A 1 155 ? -12.542 -2.393 14.451 1.00 91.12 155 PRO A CA 1
ATOM 1191 C C . PRO A 1 155 ? -12.443 -3.830 14.981 1.00 91.12 155 PRO A C 1
ATOM 1193 O O . PRO A 1 155 ? -11.722 -4.670 14.426 1.00 91.12 155 PRO A O 1
ATOM 1196 N N . ASN A 1 156 ? -13.154 -4.091 16.079 1.00 85.94 156 ASN A N 1
ATOM 1197 C CA . ASN A 1 156 ? -13.324 -5.435 16.633 1.00 85.94 156 ASN A CA 1
ATOM 1198 C C . ASN A 1 156 ? -14.095 -6.367 15.695 1.00 85.94 156 ASN A C 1
ATOM 1200 O O . ASN A 1 156 ? -15.079 -5.912 15.081 1.00 85.94 156 ASN A O 1
#

pLDDT: mean 81.35, std 17.64, range [38.88, 97.75]

Secondary structure (DSSP, 8-state):
---PPPPP---------------EEEEEEEE--EETTEE---BHHHHHHHHHHHHHHTT-EEEEEEEEEEB-TTS--EEEEEEEEEEPP-TTS-EEEEEEEEE--SS-TT--HHHHHHHHHHHHHH-TTEEEEEEE----STT---EEEEEEEEE-

Mean predicted aligned error: 10.11 Å

Radius of gyration: 21.93 Å; Cα contacts (8 Å, |Δi|>4): 259; chains: 1; bounding box: 41×56×82 Å